Protein AF-A0A8X6H5F5-F1 (afdb_monomer)

Solvent-accessible surface area (backbone atoms only — not comparable to full-atom values): 5294 Å² total; per-residue (Å²): 134,91,75,90,64,89,79,82,64,89,77,72,93,70,48,75,68,56,50,49,50,54,52,49,49,42,71,76,40,73,83,67,50,49,57,60,52,17,52,57,48,17,69,74,67,76,44,94,50,54,39,64,59,45,48,53,52,36,43,76,72,64,62,60,92,76,78,82,73,81,67,90,70,76,44,79,80,68,66,75,119

pLDDT: mean 86.03, std 12.08, range [48.72, 96.38]

InterPro domains:
  IPR002492 Transposase, Tc1-like [PF01498] (20-79)

Foldseek 3Di:
DDDPDPDPDDDDLDDPVLLVVLVVVCVVPVPDQLVNSQVVSCVVSVHRDDSVNSVVSCVVVVNDDDDDPDDPPPDPVVVPD

Structure (mmCIF, N/CA/C/O backbone):
data_AF-A0A8X6H5F5-F1
#
_entry.id   AF-A0A8X6H5F5-F1
#
loop_
_atom_site.group_PDB
_atom_site.id
_atom_site.type_symbol
_atom_site.label_atom_id
_atom_site.label_alt_id
_atom_site.label_comp_id
_atom_site.label_asym_id
_atom_site.label_entity_id
_atom_site.label_seq_id
_atom_site.pdbx_PDB_ins_code
_a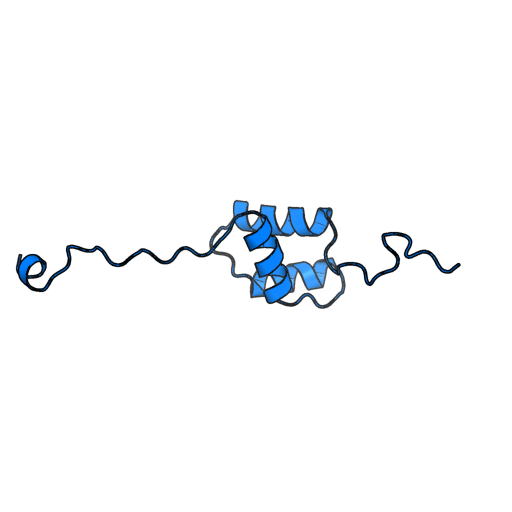tom_site.Cartn_x
_atom_site.Cartn_y
_atom_site.Cartn_z
_atom_site.occupancy
_atom_site.B_iso_or_equiv
_atom_site.auth_seq_id
_atom_site.auth_comp_id
_atom_site.auth_asym_id
_atom_site.auth_atom_id
_atom_site.pdbx_PDB_model_num
ATOM 1 N N . MET A 1 1 ? 1.994 -28.551 -32.516 1.00 48.72 1 MET A N 1
ATOM 2 C CA . MET A 1 1 ? 1.451 -28.553 -31.139 1.00 48.72 1 MET A CA 1
ATOM 3 C C . MET A 1 1 ? 1.925 -27.289 -30.426 1.00 48.72 1 MET A C 1
ATOM 5 O O . MET A 1 1 ? 3.088 -27.219 -30.053 1.00 48.72 1 MET A O 1
ATOM 9 N N . LEU A 1 2 ? 1.089 -26.255 -30.301 1.00 63.00 2 LEU A N 1
ATOM 10 C CA . LEU A 1 2 ? 1.437 -25.067 -29.509 1.00 63.00 2 LEU A CA 1
ATOM 11 C C . LEU A 1 2 ? 1.113 -25.354 -28.037 1.00 63.00 2 LEU A C 1
ATOM 13 O O . LEU A 1 2 ? -0.041 -25.286 -27.631 1.00 63.00 2 LEU A O 1
ATOM 17 N N . ALA A 1 3 ? 2.124 -25.723 -27.249 1.00 68.25 3 ALA A N 1
ATOM 18 C CA . ALA A 1 3 ? 1.969 -25.935 -25.812 1.00 68.25 3 ALA A CA 1
ATOM 19 C C . ALA A 1 3 ? 1.889 -24.589 -25.067 1.00 68.25 3 ALA A C 1
ATOM 21 O O . ALA A 1 3 ? 2.686 -23.678 -25.320 1.00 68.25 3 ALA A O 1
ATOM 22 N N . ASN A 1 4 ? 0.952 -24.470 -24.122 1.00 70.19 4 ASN A N 1
ATOM 23 C CA . ASN A 1 4 ? 0.876 -23.340 -23.197 1.00 70.19 4 ASN A CA 1
ATOM 24 C C . ASN A 1 4 ? 2.015 -23.448 -22.173 1.00 70.19 4 ASN A C 1
ATOM 26 O O . ASN A 1 4 ? 1.865 -24.057 -21.119 1.00 70.19 4 ASN A O 1
ATOM 30 N N . THR A 1 5 ? 3.186 -22.911 -22.507 1.00 68.44 5 THR A N 1
ATOM 31 C CA . THR A 1 5 ? 4.314 -22.868 -21.572 1.00 68.44 5 THR A CA 1
ATOM 32 C C . THR A 1 5 ? 4.050 -21.798 -20.518 1.00 68.44 5 THR A C 1
ATOM 34 O O . THR A 1 5 ? 3.811 -20.634 -20.866 1.00 68.44 5 THR A O 1
ATOM 37 N N . GLU A 1 6 ? 4.129 -22.171 -19.247 1.00 66.19 6 GLU A N 1
ATOM 38 C CA . GLU A 1 6 ? 3.866 -21.270 -18.131 1.00 66.19 6 GLU A CA 1
ATOM 39 C C . GLU A 1 6 ? 4.729 -19.998 -18.212 1.00 66.19 6 GLU A C 1
ATOM 41 O O . GLU A 1 6 ? 5.939 -20.040 -18.429 1.00 66.19 6 GLU A O 1
ATOM 46 N N . GLY A 1 7 ? 4.097 -18.828 -18.065 1.00 70.94 7 GLY A N 1
ATOM 47 C CA . GLY A 1 7 ? 4.813 -17.563 -17.877 1.00 70.94 7 GLY A CA 1
ATOM 48 C C . GLY A 1 7 ? 4.935 -16.615 -19.076 1.00 70.94 7 GLY A C 1
ATOM 49 O O . GLY A 1 7 ? 5.519 -15.545 -18.889 1.00 70.94 7 GLY A O 1
ATOM 50 N N . ARG A 1 8 ? 4.355 -16.899 -20.253 1.00 79.75 8 ARG A N 1
ATOM 51 C CA . ARG A 1 8 ? 4.349 -15.944 -21.395 1.00 79.75 8 ARG A CA 1
ATOM 52 C C . ARG A 1 8 ? 3.417 -14.732 -21.225 1.00 79.75 8 ARG A C 1
ATOM 54 O O . ARG A 1 8 ? 3.486 -13.792 -22.008 1.00 79.75 8 ARG A O 1
ATOM 61 N N . GLY A 1 9 ? 2.544 -14.739 -20.217 1.00 84.12 9 GLY A N 1
ATOM 62 C CA . GLY A 1 9 ? 1.576 -13.665 -19.979 1.00 84.12 9 GLY A CA 1
ATOM 63 C C . GLY A 1 9 ? 2.184 -12.346 -19.479 1.00 84.12 9 GLY A C 1
ATOM 64 O O . GLY A 1 9 ? 3.355 -12.263 -19.097 1.00 84.12 9 GLY A O 1
ATOM 65 N N . ARG A 1 10 ? 1.342 -11.303 -19.424 1.00 87.56 10 ARG A N 1
ATOM 66 C CA . ARG A 1 10 ? 1.705 -9.970 -18.920 1.00 87.56 10 ARG A CA 1
ATOM 67 C C . ARG A 1 10 ? 2.256 -10.054 -17.494 1.00 87.56 10 ARG A C 1
ATOM 69 O O . ARG A 1 10 ? 1.592 -10.545 -16.580 1.00 87.56 10 ARG A O 1
ATOM 76 N N . LYS A 1 11 ? 3.460 -9.519 -17.292 1.00 87.44 11 LYS A N 1
ATOM 77 C CA . LYS A 1 11 ? 4.089 -9.447 -15.969 1.00 87.44 11 LYS A CA 1
ATOM 78 C C . LYS A 1 11 ? 3.430 -8.368 -15.103 1.00 87.44 11 LYS A C 1
ATOM 80 O O . LYS A 1 11 ? 2.862 -7.395 -15.603 1.00 87.44 11 LYS A O 1
ATOM 85 N N . LYS A 1 12 ? 3.507 -8.546 -13.784 1.00 89.69 12 LYS A N 1
ATOM 86 C CA . LYS A 1 12 ? 3.023 -7.558 -12.812 1.00 89.69 12 LYS A CA 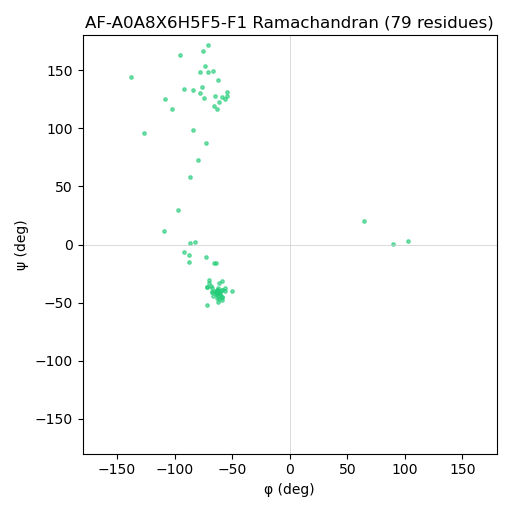1
ATOM 87 C C . LYS A 1 12 ? 3.880 -6.293 -12.877 1.00 89.69 12 LYS A C 1
ATOM 89 O O . LYS A 1 12 ? 5.070 -6.361 -13.153 1.00 89.69 12 LYS A O 1
ATOM 94 N N . ILE A 1 13 ? 3.266 -5.150 -12.575 1.00 88.56 13 ILE A N 1
ATOM 95 C CA . ILE A 1 13 ? 3.989 -3.875 -12.423 1.00 88.56 13 ILE A CA 1
ATOM 96 C C . ILE A 1 13 ? 4.874 -3.906 -11.167 1.00 88.56 13 ILE A C 1
ATOM 98 O O . ILE A 1 13 ? 5.962 -3.341 -11.167 1.00 88.56 13 ILE A O 1
ATOM 102 N N . MET A 1 14 ? 4.403 -4.568 -10.107 1.00 88.94 14 MET A N 1
ATOM 103 C CA . MET A 1 14 ? 5.121 -4.709 -8.842 1.00 88.94 14 MET A CA 1
ATOM 104 C C . MET A 1 14 ? 6.104 -5.883 -8.896 1.00 88.94 14 MET A C 1
ATOM 106 O O . MET A 1 14 ? 5.726 -6.991 -9.281 1.00 88.94 14 MET A O 1
ATOM 110 N N . ASN A 1 15 ? 7.335 -5.639 -8.444 1.00 91.44 15 ASN A N 1
ATOM 111 C CA . ASN A 1 15 ? 8.355 -6.661 -8.223 1.00 91.44 15 ASN A CA 1
ATOM 112 C C . ASN A 1 15 ? 8.328 -7.094 -6.750 1.00 91.44 15 ASN A C 1
ATOM 114 O O . ASN A 1 15 ? 7.840 -6.366 -5.888 1.00 91.44 15 ASN A O 1
ATOM 118 N N . SER A 1 16 ? 8.925 -8.241 -6.428 1.00 93.50 16 SER A N 1
ATOM 119 C CA . SER A 1 16 ? 8.999 -8.745 -5.045 1.00 93.50 16 SER A CA 1
ATOM 120 C C . SER A 1 16 ? 9.654 -7.751 -4.073 1.00 93.50 16 SER A C 1
ATOM 122 O O . SER A 1 16 ? 9.203 -7.592 -2.940 1.00 93.50 16 SER A O 1
ATOM 124 N N . ILE A 1 17 ? 10.685 -7.031 -4.526 1.00 94.25 17 ILE A N 1
ATOM 125 C CA . ILE A 1 17 ? 11.392 -6.010 -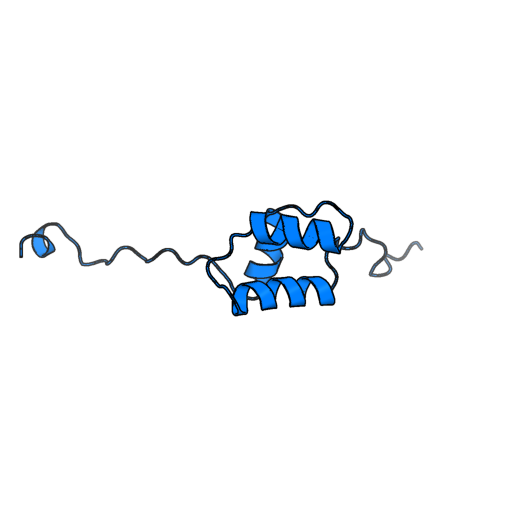3.738 1.00 94.25 17 ILE A CA 1
ATOM 126 C C . ILE A 1 17 ? 10.477 -4.816 -3.446 1.00 94.25 17 ILE A C 1
ATOM 128 O O . ILE A 1 17 ? 10.418 -4.333 -2.315 1.00 94.25 17 ILE A O 1
ATOM 132 N N . THR A 1 18 ? 9.728 -4.349 -4.446 1.00 93.44 18 THR A N 1
ATOM 133 C CA . THR A 1 18 ? 8.806 -3.224 -4.279 1.00 93.44 18 THR A CA 1
ATOM 134 C C . THR A 1 18 ? 7.580 -3.602 -3.459 1.00 93.44 18 THR A C 1
ATOM 136 O O . THR A 1 18 ? 7.168 -2.805 -2.621 1.00 93.44 18 THR A O 1
ATOM 139 N N . GLU A 1 19 ? 7.055 -4.824 -3.592 1.00 94.94 19 GLU A N 1
ATOM 140 C CA . GLU A 1 19 ? 6.020 -5.345 -2.685 1.00 94.94 19 GLU A CA 1
ATOM 141 C C . GLU A 1 19 ? 6.514 -5.350 -1.230 1.00 94.94 19 GLU A C 1
ATOM 143 O O . GLU A 1 19 ? 5.822 -4.860 -0.336 1.00 94.94 19 GLU A O 1
ATOM 148 N N . ARG A 1 20 ? 7.747 -5.816 -0.987 1.00 95.88 20 ARG A N 1
ATOM 149 C CA . ARG A 1 20 ? 8.355 -5.810 0.351 1.00 95.88 20 ARG A CA 1
ATOM 150 C C . ARG A 1 20 ? 8.517 -4.397 0.906 1.00 95.88 20 ARG A C 1
ATOM 152 O O . ARG A 1 20 ? 8.238 -4.177 2.082 1.00 95.88 20 ARG A O 1
ATOM 159 N N . ARG A 1 21 ? 8.925 -3.432 0.075 1.00 95.12 21 ARG A N 1
ATOM 160 C CA . ARG A 1 21 ? 9.077 -2.029 0.490 1.00 95.12 21 ARG A CA 1
ATOM 161 C C . ARG A 1 21 ? 7.739 -1.393 0.869 1.00 95.12 21 ARG A C 1
ATOM 163 O O . ARG A 1 21 ? 7.671 -0.695 1.875 1.00 95.12 21 ARG A O 1
ATOM 170 N N . VAL A 1 22 ? 6.678 -1.688 0.117 1.00 95.31 22 VAL A N 1
ATOM 171 C CA . VAL A 1 22 ? 5.306 -1.268 0.446 1.00 95.31 22 VAL A CA 1
ATOM 172 C C . VAL A 1 22 ? 4.880 -1.812 1.812 1.00 95.31 22 VAL A C 1
ATOM 174 O O . VAL A 1 22 ? 4.399 -1.053 2.650 1.00 95.31 22 VAL A O 1
ATOM 177 N N . ILE A 1 23 ? 5.101 -3.105 2.064 1.00 95.75 23 ILE A N 1
ATOM 178 C CA . ILE A 1 23 ? 4.767 -3.741 3.349 1.00 95.75 23 ILE A CA 1
ATOM 179 C C . ILE A 1 23 ? 5.583 -3.128 4.494 1.00 95.75 23 ILE A C 1
ATOM 181 O O . ILE A 1 23 ? 5.042 -2.837 5.558 1.00 95.75 23 ILE A O 1
ATOM 185 N N . HIS A 1 24 ? 6.873 -2.881 4.269 1.00 95.75 24 HIS A N 1
ATOM 186 C CA . HIS A 1 24 ? 7.746 -2.248 5.253 1.00 95.75 24 HIS A CA 1
ATOM 187 C C . HIS A 1 24 ? 7.276 -0.837 5.626 1.00 95.75 24 HIS A C 1
ATOM 189 O O . HIS A 1 24 ? 7.269 -0.488 6.803 1.00 95.75 24 HIS A O 1
ATOM 195 N N . GLN A 1 25 ? 6.816 -0.047 4.651 1.00 94.62 25 GLN A N 1
ATOM 196 C CA . GLN A 1 25 ? 6.294 1.295 4.908 1.00 94.62 25 GLN A CA 1
ATOM 197 C C . GLN A 1 25 ? 5.074 1.266 5.839 1.00 94.62 25 GLN A C 1
ATOM 199 O O . GLN A 1 25 ? 4.998 2.070 6.763 1.00 94.62 25 GLN A O 1
ATOM 204 N N . VAL A 1 26 ? 4.157 0.316 5.630 1.00 94.31 26 VAL A N 1
ATOM 205 C CA . VAL A 1 26 ? 2.977 0.127 6.494 1.00 94.31 26 VAL A CA 1
ATOM 206 C C . VAL A 1 26 ? 3.363 -0.417 7.870 1.00 94.31 26 VAL A C 1
ATOM 208 O O . VAL A 1 26 ? 2.705 -0.112 8.858 1.00 94.31 26 VAL A O 1
ATOM 211 N N . LYS A 1 27 ? 4.444 -1.199 7.963 1.00 94.25 27 LYS A N 1
ATOM 212 C CA . LYS A 1 27 ? 4.975 -1.660 9.250 1.00 94.25 27 LYS A CA 1
ATOM 213 C C . LYS A 1 27 ? 5.552 -0.507 10.083 1.00 94.25 27 LYS A C 1
ATOM 215 O O . LYS A 1 27 ? 5.394 -0.529 11.297 1.00 94.25 27 LYS A O 1
ATOM 220 N N . ILE A 1 28 ? 6.203 0.470 9.443 1.00 95.56 28 ILE A N 1
ATOM 221 C CA . ILE A 1 28 ? 6.723 1.676 10.110 1.00 95.56 28 ILE A CA 1
ATOM 222 C C . ILE A 1 28 ? 5.579 2.612 10.508 1.00 95.56 28 ILE A C 1
ATOM 224 O O . ILE A 1 28 ? 5.494 3.023 11.661 1.00 95.56 28 ILE A O 1
ATOM 228 N N . ASP A 1 29 ? 4.709 2.950 9.555 1.00 93.56 29 ASP A N 1
ATOM 229 C CA . ASP A 1 29 ? 3.565 3.834 9.768 1.00 93.56 29 ASP A CA 1
ATOM 230 C C . ASP A 1 29 ? 2.274 3.151 9.289 1.00 93.56 29 ASP A C 1
ATOM 232 O O . ASP A 1 29 ? 1.926 3.228 8.107 1.00 93.56 29 ASP A O 1
ATOM 236 N N . PRO A 1 30 ? 1.519 2.505 10.195 1.00 90.75 30 PRO A N 1
ATOM 237 C CA . PRO A 1 30 ? 0.272 1.832 9.842 1.00 90.75 30 PRO A CA 1
ATOM 238 C C . PRO A 1 30 ? -0.845 2.776 9.377 1.00 90.75 30 PRO A C 1
ATOM 240 O O . PRO A 1 30 ? -1.838 2.307 8.821 1.00 90.75 30 PRO A O 1
ATOM 243 N N . LYS A 1 31 ? -0.729 4.091 9.622 1.00 91.25 31 LYS A N 1
ATOM 244 C CA . LYS A 1 31 ? -1.752 5.085 9.257 1.00 91.25 31 LYS A CA 1
ATOM 245 C C . LYS A 1 31 ? -1.569 5.619 7.839 1.00 91.25 31 LYS A C 1
ATOM 247 O O . LYS A 1 31 ? -2.449 6.324 7.337 1.00 91.25 31 LYS A O 1
ATOM 252 N N . ILE A 1 32 ? -0.457 5.296 7.180 1.00 94.56 32 ILE A N 1
ATOM 253 C CA . ILE A 1 32 ? -0.190 5.784 5.834 1.00 94.56 32 ILE A CA 1
ATOM 254 C C . ILE A 1 32 ? -1.205 5.225 4.830 1.00 94.56 32 ILE A C 1
ATOM 256 O O . ILE A 1 32 ? -1.462 4.025 4.733 1.00 94.56 32 ILE A O 1
ATOM 260 N N . SER A 1 33 ? -1.814 6.127 4.062 1.00 93.62 33 SER A N 1
ATOM 261 C CA . SER A 1 33 ? -2.871 5.766 3.123 1.00 93.62 33 SER A CA 1
ATOM 262 C C . SER A 1 33 ? -2.313 5.131 1.844 1.00 93.62 33 SER A C 1
ATOM 264 O O . SER A 1 33 ? -1.237 5.486 1.354 1.00 93.62 33 SER A O 1
ATOM 266 N N . ALA A 1 34 ? -3.084 4.218 1.243 1.00 94.19 34 ALA A N 1
ATOM 267 C CA . ALA A 1 34 ? -2.694 3.544 0.002 1.00 94.19 34 ALA A CA 1
ATOM 268 C C . ALA A 1 34 ? -2.362 4.502 -1.168 1.00 94.19 34 ALA A C 1
ATOM 270 O O . ALA A 1 34 ? -1.382 4.235 -1.862 1.00 94.19 34 ALA A O 1
ATOM 271 N N . PRO A 1 35 ? -3.088 5.619 -1.400 1.00 96.06 35 PRO A N 1
ATOM 272 C CA . PRO A 1 35 ? -2.717 6.586 -2.438 1.00 96.06 35 PRO A CA 1
ATOM 273 C C . PRO A 1 35 ? -1.354 7.243 -2.194 1.00 96.06 35 PRO A C 1
ATOM 275 O O . PRO A 1 35 ? -0.586 7.426 -3.135 1.00 96.06 35 PRO A O 1
ATOM 278 N N . LYS A 1 36 ? -1.014 7.539 -0.933 1.00 96.38 36 LYS A N 1
ATOM 279 C CA . LYS A 1 36 ? 0.276 8.144 -0.577 1.00 96.38 36 LYS A CA 1
ATOM 280 C C . LYS A 1 36 ? 1.435 7.174 -0.819 1.00 96.38 36 LYS A C 1
ATOM 282 O O . LYS A 1 36 ? 2.456 7.564 -1.378 1.00 96.38 36 LYS A O 1
ATOM 287 N N . ILE A 1 37 ? 1.240 5.895 -0.485 1.00 95.75 37 ILE A N 1
ATOM 288 C CA . ILE A 1 37 ? 2.187 4.822 -0.827 1.00 95.75 37 ILE A CA 1
ATOM 289 C C . ILE A 1 37 ? 2.298 4.652 -2.350 1.00 95.75 37 ILE A C 1
ATOM 291 O O . ILE A 1 37 ? 3.387 4.434 -2.873 1.00 95.75 37 ILE A O 1
ATOM 295 N N . ALA A 1 38 ? 1.187 4.742 -3.084 1.00 96.00 38 ALA A N 1
ATOM 296 C CA . ALA A 1 38 ? 1.196 4.605 -4.537 1.00 96.00 38 ALA A CA 1
ATOM 297 C C . ALA A 1 38 ? 1.996 5.729 -5.208 1.00 96.00 38 ALA A C 1
ATOM 299 O O . ALA A 1 38 ? 2.776 5.447 -6.115 1.00 96.00 38 ALA A O 1
ATOM 300 N N . ALA A 1 39 ? 1.871 6.970 -4.728 1.00 95.94 39 ALA A N 1
ATOM 301 C CA . ALA A 1 39 ? 2.663 8.099 -5.209 1.00 95.94 39 ALA A CA 1
ATOM 302 C C . ALA A 1 39 ? 4.168 7.890 -4.963 1.00 95.94 39 ALA A C 1
ATOM 304 O O . ALA A 1 39 ? 4.960 7.973 -5.900 1.00 95.94 39 ALA A O 1
ATOM 305 N N . SER A 1 40 ? 4.570 7.519 -3.740 1.00 94.38 40 SER A N 1
ATOM 306 C CA . SER A 1 40 ? 5.988 7.266 -3.433 1.00 94.38 40 SER A CA 1
ATOM 307 C C . SER A 1 40 ? 6.558 6.085 -4.227 1.00 94.38 40 SER A C 1
ATOM 309 O O . SER A 1 40 ? 7.683 6.142 -4.730 1.00 94.38 40 SER A O 1
ATOM 311 N N . THR A 1 41 ? 5.759 5.031 -4.402 1.00 93.75 41 THR A N 1
ATOM 312 C CA . THR A 1 41 ? 6.136 3.855 -5.193 1.00 93.75 41 THR A CA 1
ATOM 313 C C . THR A 1 41 ? 6.251 4.204 -6.674 1.00 93.75 41 THR A C 1
ATOM 315 O O . THR A 1 41 ? 7.198 3.762 -7.316 1.00 93.75 41 THR A O 1
ATOM 318 N N . SER A 1 42 ? 5.342 5.025 -7.210 1.00 94.56 42 SER A N 1
ATOM 319 C CA . SER A 1 42 ? 5.377 5.460 -8.613 1.00 94.56 42 SER A CA 1
ATOM 320 C C . SER A 1 42 ? 6.621 6.291 -8.909 1.00 94.56 42 SER A C 1
ATOM 322 O O . SER A 1 42 ? 7.299 6.034 -9.901 1.00 94.56 42 SER A O 1
ATOM 324 N N . ASN A 1 43 ? 6.974 7.206 -8.000 1.00 93.25 43 ASN A N 1
ATOM 325 C CA . ASN A 1 43 ? 8.196 8.007 -8.094 1.00 93.25 43 ASN A CA 1
ATOM 326 C C . ASN A 1 43 ? 9.453 7.126 -8.062 1.00 93.25 43 ASN A C 1
ATOM 328 O O . ASN A 1 43 ? 10.387 7.356 -8.818 1.00 93.25 43 ASN A O 1
ATOM 332 N N . THR A 1 44 ? 9.460 6.082 -7.228 1.00 90.81 44 THR A N 1
ATOM 333 C CA . THR A 1 44 ? 10.600 5.153 -7.132 1.00 90.81 44 THR A CA 1
ATOM 334 C C . THR A 1 44 ? 10.721 4.250 -8.364 1.00 90.81 44 THR A C 1
ATOM 336 O O . THR A 1 44 ? 11.825 3.910 -8.776 1.00 90.81 44 THR A O 1
ATOM 339 N N . LEU A 1 45 ? 9.593 3.815 -8.937 1.00 88.81 45 LEU A N 1
ATOM 340 C CA . LEU A 1 45 ? 9.562 2.868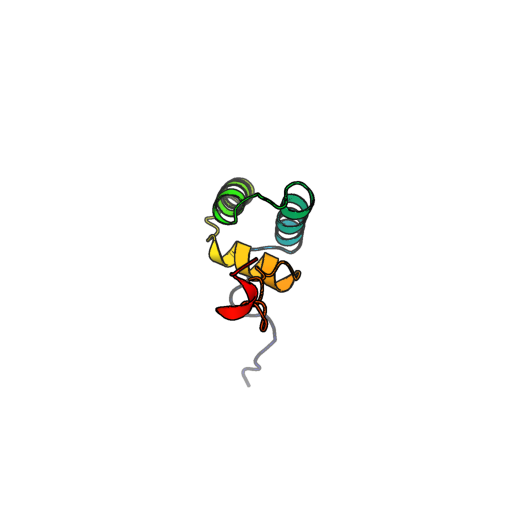 -10.057 1.00 88.81 45 LEU A CA 1
ATOM 341 C C . LEU A 1 45 ? 9.659 3.549 -11.433 1.00 88.81 45 LEU A C 1
ATOM 343 O O . LEU A 1 45 ? 9.842 2.854 -12.431 1.00 88.81 45 LEU A O 1
ATOM 347 N N . GLY A 1 46 ? 9.446 4.867 -11.502 1.00 91.06 46 GLY A N 1
ATOM 348 C CA . GLY A 1 46 ? 9.301 5.612 -12.758 1.00 91.06 46 GLY A CA 1
ATOM 349 C C . GLY A 1 46 ? 8.066 5.206 -13.573 1.00 91.06 46 GLY A C 1
ATOM 350 O O . GLY A 1 46 ? 8.025 5.398 -14.784 1.00 91.06 46 GLY A O 1
ATOM 351 N N . ARG A 1 47 ? 7.068 4.576 -12.940 1.00 90.56 47 ARG A N 1
ATOM 352 C CA . ARG A 1 47 ? 5.853 4.058 -13.590 1.00 90.56 47 ARG A CA 1
ATOM 353 C C . ARG A 1 47 ? 4.640 4.365 -12.732 1.00 90.56 47 ARG A C 1
ATOM 355 O O . ARG A 1 47 ? 4.707 4.250 -11.512 1.00 90.56 47 ARG A O 1
ATOM 362 N N . SER A 1 48 ? 3.507 4.660 -13.362 1.00 92.56 48 SER A N 1
ATOM 363 C CA . SER A 1 48 ? 2.253 4.894 -12.646 1.00 92.56 48 SER A CA 1
ATOM 364 C C . SER A 1 48 ? 1.762 3.618 -11.955 1.00 92.56 48 SER A C 1
ATOM 366 O O . SER A 1 48 ? 1.456 2.617 -12.613 1.00 92.56 48 SER A O 1
ATOM 368 N N . VAL A 1 49 ? 1.638 3.659 -10.631 1.00 94.50 49 VAL A N 1
ATOM 369 C CA . VAL A 1 49 ? 1.053 2.584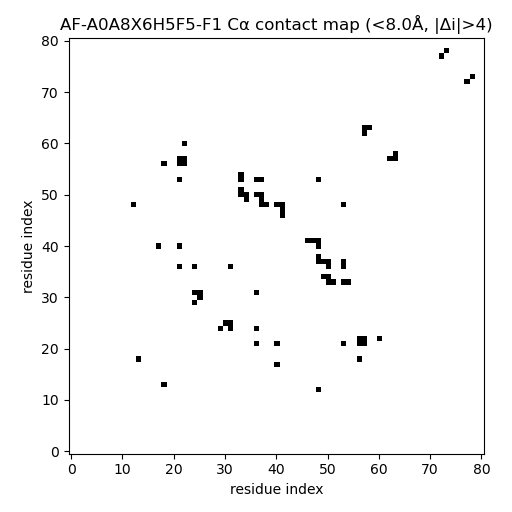 -9.825 1.00 94.50 49 VAL A CA 1
ATOM 370 C C . VAL A 1 49 ? -0.308 3.041 -9.314 1.00 94.50 49 VAL A C 1
ATOM 372 O O . VAL A 1 49 ? -0.431 4.072 -8.659 1.00 94.50 49 VAL A O 1
ATOM 375 N N . SER A 1 50 ? -1.350 2.255 -9.589 1.00 95.75 50 SER A N 1
ATOM 376 C CA . SER A 1 50 ? -2.684 2.548 -9.062 1.00 95.75 50 SER A CA 1
ATOM 377 C C . SER A 1 50 ? -2.753 2.297 -7.551 1.00 95.75 50 SER A C 1
ATOM 379 O O . SER A 1 50 ? -2.141 1.357 -7.031 1.00 95.75 50 SER A O 1
ATOM 381 N N . ALA A 1 51 ? -3.576 3.075 -6.845 1.00 96.19 51 ALA A N 1
ATOM 382 C CA . ALA A 1 51 ? -3.836 2.837 -5.426 1.00 96.19 51 ALA A CA 1
ATOM 383 C C . ALA A 1 51 ? -4.423 1.434 -5.170 1.00 96.19 51 ALA A C 1
ATOM 385 O O . ALA A 1 51 ? -4.136 0.826 -4.140 1.00 96.19 51 ALA A O 1
ATOM 386 N N . GLU A 1 52 ? -5.200 0.881 -6.109 1.00 96.25 52 GLU A N 1
ATOM 387 C CA . GLU A 1 52 ? -5.767 -0.464 -5.961 1.00 96.25 52 GLU A CA 1
ATOM 388 C C . GLU A 1 52 ? -4.703 -1.560 -6.059 1.00 96.25 52 GLU A C 1
ATOM 390 O O . GLU A 1 52 ? -4.780 -2.556 -5.340 1.00 96.25 52 GLU A O 1
ATOM 395 N N . THR A 1 53 ? -3.661 -1.362 -6.872 1.00 95.50 53 THR A N 1
ATOM 396 C CA . THR A 1 53 ? -2.510 -2.274 -6.922 1.00 95.50 53 THR A CA 1
ATOM 397 C C . THR A 1 53 ? -1.852 -2.381 -5.546 1.00 95.50 53 THR A C 1
ATOM 399 O O . THR A 1 53 ? -1.600 -3.488 -5.073 1.00 95.50 53 THR A O 1
ATOM 402 N N . VAL A 1 54 ? -1.652 -1.249 -4.862 1.00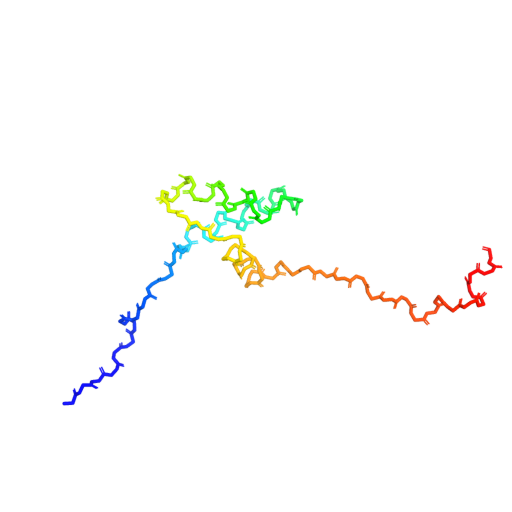 95.75 54 VAL A N 1
ATOM 403 C CA . VAL A 1 54 ? -1.107 -1.216 -3.495 1.00 95.75 54 VAL A CA 1
ATOM 404 C C . VAL A 1 54 ? -2.038 -1.932 -2.514 1.00 95.75 54 VAL A C 1
ATOM 406 O O . VAL A 1 54 ? -1.583 -2.785 -1.755 1.00 95.75 54 VAL A O 1
ATOM 409 N N . ARG A 1 55 ? -3.354 -1.672 -2.562 1.00 95.69 55 ARG A N 1
ATOM 410 C CA . ARG A 1 55 ? -4.326 -2.368 -1.695 1.00 95.69 55 ARG A CA 1
ATOM 411 C C . ARG A 1 55 ? -4.304 -3.883 -1.895 1.00 95.69 55 ARG A C 1
ATOM 413 O O . ARG A 1 55 ? -4.393 -4.618 -0.917 1.00 95.69 55 ARG A O 1
ATOM 420 N N . ARG A 1 56 ? -4.160 -4.370 -3.133 1.00 95.81 56 ARG A N 1
ATOM 421 C CA . ARG A 1 56 ? -4.046 -5.812 -3.420 1.00 95.81 56 ARG A CA 1
ATOM 422 C C . ARG A 1 56 ? -2.795 -6.428 -2.796 1.00 95.81 56 ARG A C 1
ATOM 424 O O . ARG A 1 56 ? -2.896 -7.514 -2.232 1.00 95.81 56 ARG A O 1
ATOM 431 N N . VAL A 1 57 ? -1.653 -5.738 -2.851 1.00 95.31 57 VAL A N 1
ATOM 432 C CA . VAL A 1 57 ? -0.412 -6.180 -2.186 1.00 95.31 57 VAL A CA 1
ATOM 433 C C . VAL A 1 57 ? -0.615 -6.265 -0.673 1.00 95.31 57 VAL A C 1
ATOM 435 O O . VAL A 1 57 ? -0.305 -7.290 -0.071 1.00 95.31 57 VAL A O 1
ATOM 438 N N . LEU A 1 58 ? -1.213 -5.235 -0.068 1.00 94.94 58 LEU A N 1
ATOM 439 C CA . LEU A 1 58 ? -1.482 -5.196 1.372 1.00 94.94 58 LEU A CA 1
ATOM 440 C C . LEU A 1 58 ? -2.443 -6.305 1.821 1.00 94.94 58 LEU A C 1
ATOM 442 O O . LEU A 1 58 ? -2.152 -7.010 2.785 1.00 94.94 58 LEU A O 1
ATOM 446 N N . ARG A 1 59 ? -3.535 -6.532 1.080 1.00 94.94 59 ARG A N 1
ATOM 447 C CA . ARG A 1 59 ? -4.485 -7.628 1.340 1.00 94.94 59 ARG A CA 1
ATOM 448 C C . ARG A 1 59 ? -3.817 -9.000 1.237 1.00 94.94 59 ARG A C 1
ATOM 450 O O . ARG A 1 59 ? -4.041 -9.848 2.094 1.00 94.94 59 ARG A O 1
ATOM 457 N N . LYS A 1 60 ? -2.961 -9.211 0.227 1.00 94.69 60 LYS A N 1
ATOM 458 C CA . LYS A 1 60 ? -2.189 -10.457 0.074 1.00 94.69 60 LYS A CA 1
ATOM 459 C C . LYS A 1 60 ? -1.245 -10.694 1.259 1.00 94.69 60 LYS A C 1
ATOM 461 O O . LYS A 1 60 ? -1.031 -11.837 1.641 1.00 94.69 60 LYS A O 1
ATOM 466 N N . ALA A 1 61 ? -0.715 -9.622 1.844 1.00 93.81 61 ALA A N 1
ATOM 467 C CA . ALA A 1 61 ? 0.111 -9.664 3.047 1.00 93.81 61 ALA A CA 1
ATOM 468 C C . ALA A 1 61 ? -0.697 -9.732 4.363 1.00 93.81 61 ALA A C 1
ATOM 470 O O . ALA A 1 61 ? -0.103 -9.720 5.435 1.00 93.81 61 ALA A 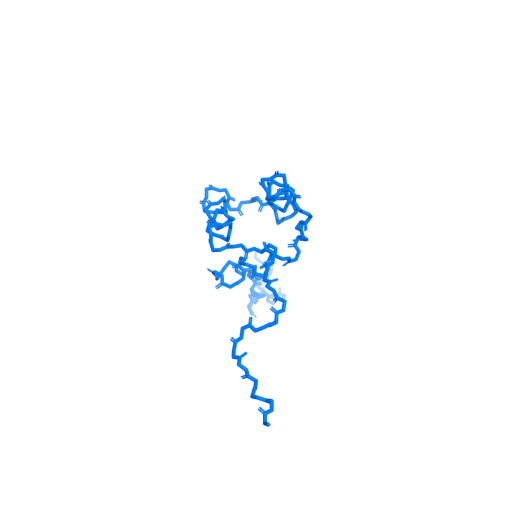O 1
ATOM 471 N N . GLY A 1 62 ? -2.033 -9.798 4.307 1.00 93.25 62 GLY A N 1
ATOM 472 C CA . GLY A 1 62 ? -2.901 -9.918 5.483 1.00 93.25 62 GLY A CA 1
ATOM 473 C C . GLY A 1 62 ? -3.348 -8.591 6.108 1.00 93.25 62 GLY A C 1
ATOM 474 O O . GLY A 1 62 ? -4.125 -8.603 7.062 1.00 93.25 62 GLY A O 1
ATOM 475 N N . TYR A 1 63 ? -2.941 -7.442 5.558 1.00 91.00 63 TYR A N 1
ATOM 476 C CA . TYR A 1 63 ? -3.376 -6.115 6.012 1.00 91.00 63 TYR A CA 1
ATOM 477 C C . TYR A 1 63 ? -4.764 -5.778 5.460 1.00 91.00 63 TYR A C 1
ATOM 479 O O . TYR A 1 63 ? -4.937 -4.966 4.547 1.00 91.00 63 TYR A O 1
ATOM 487 N N . ASN A 1 64 ? -5.770 -6.44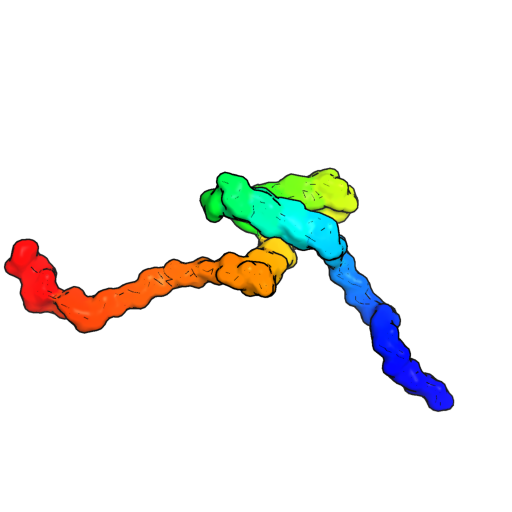2 6.019 1.00 88.25 64 ASN A N 1
ATOM 488 C CA . ASN A 1 64 ? -7.167 -6.231 5.679 1.00 88.25 64 ASN A CA 1
ATOM 489 C C . ASN A 1 64 ? -7.781 -5.174 6.601 1.00 88.25 64 ASN A C 1
ATOM 491 O O . ASN A 1 64 ? -7.636 -5.238 7.821 1.00 88.25 64 ASN A O 1
ATOM 495 N N . GLY A 1 65 ? -8.519 -4.221 6.027 1.00 79.00 65 GLY A N 1
ATOM 496 C CA . GLY A 1 65 ? -9.362 -3.330 6.820 1.00 79.00 65 GLY A CA 1
ATOM 497 C C . GLY A 1 65 ? -10.442 -4.152 7.519 1.00 79.00 65 GLY A C 1
ATOM 498 O O . GLY A 1 65 ? -11.265 -4.779 6.853 1.00 79.00 65 GLY A O 1
ATOM 499 N N . ARG A 1 66 ? -10.433 -4.181 8.854 1.00 76.56 66 ARG A N 1
ATOM 500 C CA . ARG A 1 66 ? -11.456 -4.871 9.642 1.00 76.56 66 ARG A CA 1
ATOM 501 C C . ARG A 1 66 ? -12.430 -3.847 10.206 1.00 76.56 66 ARG A C 1
ATOM 503 O O . ARG A 1 66 ? -12.055 -3.016 11.025 1.00 76.56 66 ARG A O 1
ATOM 510 N N . VAL A 1 67 ? -13.687 -3.933 9.786 1.00 76.88 67 VAL A N 1
ATOM 511 C CA . VAL A 1 67 ? -14.776 -3.188 10.425 1.00 76.88 67 VAL A CA 1
ATOM 512 C C . VAL A 1 67 ? -15.143 -3.910 11.719 1.00 76.88 67 VAL A C 1
ATOM 514 O O . VAL A 1 67 ? -15.334 -5.131 11.721 1.00 76.88 67 VAL A O 1
ATOM 517 N N . ALA A 1 68 ? -15.218 -3.174 12.830 1.00 77.81 68 ALA A N 1
ATOM 518 C CA . ALA A 1 68 ? -15.701 -3.729 14.087 1.00 77.81 68 ALA A CA 1
ATOM 519 C C . ALA A 1 68 ? -17.135 -4.247 13.889 1.00 77.81 68 ALA A C 1
ATOM 521 O O . ALA A 1 68 ? -18.004 -3.527 13.394 1.00 77.81 68 ALA A O 1
ATOM 522 N N . ARG A 1 69 ? -17.393 -5.509 14.251 1.00 80.44 69 ARG A N 1
ATOM 523 C CA . ARG A 1 69 ? -18.754 -6.057 14.205 1.00 80.44 69 ARG A CA 1
ATOM 524 C C . ARG A 1 69 ? -19.634 -5.264 15.172 1.00 80.44 69 ARG A C 1
ATOM 526 O O . ARG A 1 69 ? -19.186 -4.916 16.265 1.00 80.44 69 ARG A O 1
ATOM 533 N N . LYS A 1 70 ? -20.888 -5.003 14.789 1.00 78.19 70 LYS A N 1
ATOM 534 C CA . LYS A 1 70 ? -21.878 -4.433 15.713 1.00 78.19 70 LYS A CA 1
ATOM 535 C C . LYS A 1 70 ? -21.947 -5.336 16.949 1.00 78.19 70 LYS A C 1
ATOM 537 O O . LYS A 1 70 ? -22.101 -6.548 16.802 1.00 78.19 70 LYS A O 1
ATOM 542 N N . LYS A 1 71 ? -21.800 -4.771 18.153 1.00 77.81 71 LYS A N 1
ATOM 543 C CA . LYS A 1 71 ? -21.977 -5.541 19.39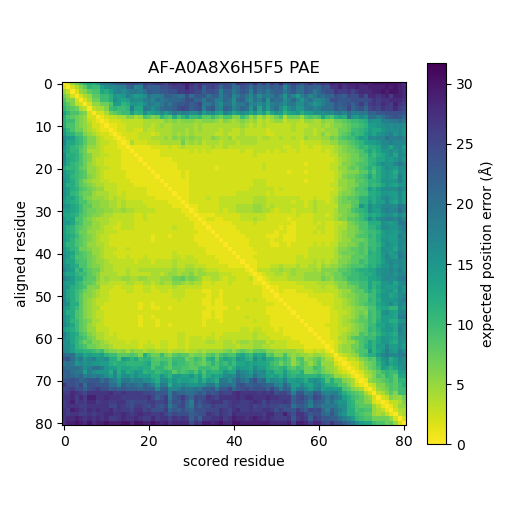2 1.00 77.81 71 LYS A CA 1
ATOM 544 C C . LYS A 1 71 ? -23.426 -6.061 19.423 1.00 77.81 71 LYS A C 1
ATOM 546 O O . LYS A 1 71 ? -24.336 -5.232 19.389 1.00 77.81 71 LYS A O 1
ATOM 551 N N . PRO A 1 72 ? -23.657 -7.382 19.531 1.00 73.31 72 PRO A N 1
ATOM 552 C CA . PRO A 1 72 ? -25.001 -7.969 19.482 1.00 73.31 72 PRO A CA 1
ATOM 553 C C . PRO A 1 72 ? -25.907 -7.537 20.649 1.00 73.31 72 PRO A C 1
ATOM 555 O O . PRO A 1 72 ? -27.119 -7.669 20.562 1.00 73.31 72 PRO A O 1
ATOM 558 N N . LEU A 1 73 ? -25.334 -6.970 21.717 1.00 66.69 73 LEU A N 1
ATOM 559 C CA . LEU A 1 73 ? -26.035 -6.602 22.950 1.00 66.69 73 LEU A CA 1
ATOM 560 C C . LEU A 1 73 ? -26.183 -5.083 23.160 1.00 66.69 73 LEU A C 1
ATOM 562 O O . LEU A 1 73 ? -26.572 -4.666 24.244 1.00 66.69 73 LEU A O 1
ATOM 566 N N . ILE A 1 74 ? -25.910 -4.228 22.165 1.00 67.44 74 ILE A N 1
ATOM 567 C CA . ILE A 1 74 ? -26.289 -2.797 22.235 1.00 67.44 74 ILE A CA 1
ATOM 568 C C . ILE A 1 74 ? -27.727 -2.651 21.707 1.00 67.44 74 ILE A C 1
ATOM 570 O O . ILE A 1 74 ? -27.985 -1.985 20.704 1.00 67.44 74 ILE A O 1
ATOM 574 N N . GLY A 1 75 ? -28.667 -3.352 22.341 1.00 72.50 75 GLY A N 1
ATOM 575 C CA . GLY A 1 75 ? -30.100 -3.118 22.157 1.00 72.50 75 GLY A CA 1
ATOM 576 C C . GLY A 1 75 ? -30.540 -1.849 22.894 1.00 72.50 75 GLY A C 1
ATOM 577 O O . GLY A 1 75 ? -29.799 -1.341 23.737 1.00 72.50 75 GLY A O 1
ATOM 578 N N . LYS A 1 76 ? -31.747 -1.339 22.605 1.00 67.38 76 LYS A N 1
ATOM 579 C CA . LYS A 1 76 ? -32.294 -0.127 23.255 1.00 67.38 76 LYS A CA 1
ATOM 580 C C . LYS A 1 76 ? -32.209 -0.189 24.789 1.00 67.38 76 LYS A C 1
ATOM 582 O O . LYS A 1 76 ? -31.814 0.799 25.386 1.00 67.38 76 LYS A O 1
ATOM 587 N N . MET A 1 77 ? -32.470 -1.353 25.393 1.00 66.06 77 MET A N 1
ATOM 588 C CA . MET A 1 77 ? -32.369 -1.585 26.845 1.00 66.06 77 MET A CA 1
ATOM 589 C C . MET A 1 77 ? -30.975 -1.322 27.436 1.00 66.06 77 MET A C 1
ATOM 591 O O . MET A 1 77 ? -30.868 -0.744 28.508 1.00 66.06 77 MET A O 1
ATOM 595 N N . ASN A 1 78 ? -29.900 -1.687 26.733 1.00 63.34 78 ASN A N 1
ATOM 596 C CA . ASN A 1 78 ? -28.527 -1.549 27.241 1.00 63.34 78 ASN A CA 1
ATOM 597 C C . ASN A 1 78 ? -27.912 -0.165 26.960 1.00 63.34 78 ASN A C 1
ATOM 599 O O . ASN A 1 78 ? -26.748 0.061 27.283 1.00 63.34 78 ASN A O 1
ATOM 603 N N . ARG A 1 79 ? -28.669 0.750 26.333 1.00 63.25 79 ARG A N 1
ATOM 604 C CA . ARG A 1 79 ? -28.297 2.162 26.131 1.00 63.25 79 ARG A CA 1
ATOM 605 C C . ARG A 1 79 ? -28.794 3.085 27.252 1.00 63.25 79 ARG A C 1
ATOM 607 O O . ARG A 1 79 ? -28.464 4.261 27.218 1.00 63.25 79 ARG A O 1
ATOM 614 N N . VAL A 1 80 ? -29.601 2.579 28.189 1.00 63.81 80 VAL A N 1
ATOM 615 C CA . VAL A 1 80 ? -30.291 3.378 29.223 1.00 63.81 80 VAL A CA 1
ATOM 616 C C . VAL A 1 80 ? -29.536 3.375 30.561 1.00 63.81 80 VAL A C 1
ATOM 618 O O . VAL A 1 80 ? -30.160 3.435 31.614 1.00 63.81 80 VAL A O 1
ATOM 621 N N . LYS A 1 81 ? -28.204 3.258 30.549 1.00 52.84 81 LYS A N 1
ATOM 622 C CA . LYS A 1 81 ? -27.401 3.369 31.773 1.00 52.84 81 LYS A CA 1
ATOM 623 C C . LYS A 1 81 ? -26.561 4.631 31.750 1.00 52.84 81 LYS A C 1
ATOM 625 O O . LYS A 1 81 ? -25.946 4.875 30.688 1.00 52.84 81 LYS A O 1
#

Mean predicted aligned error: 8.97 Å

Secondary structure (DSSP, 8-state):
-----TT-SPPPSS-HHHHHHHHHHHHH-TT--HHHHHHHHHHHHTS---HHHHHHHHHHTT-PPPPPPPPTT--GGGG--

Radius of gyration: 20.03 Å; Cα contacts (8 Å, |Δi|>4): 41; chains: 1; bounding box: 44×37×63 Å

Nearest PDB structures (foldseek):
  6ejq-assembly1_G  TM=9.180E-01  e=9.132E-01  Thermus phage G20c
  8b9x-assembly2_B  TM=7.601E-01  e=6.706E-01  Homo sapiens
  7fby-assembly1_A  TM=4.992E-01  e=4.353E-01  Pyrococcus horikoshii OT3

Organism: Trichonephila clavata (NCBI:txid2740835)

Sequence (81 aa):
MLANTEGRGRKKIMNSITERRVIHQVKIDPKISAPKIAASTSNTLGRSVSAETVRRVLRKAGYNGRVARKKPLIGKMNRVK